Protein AF-A0A2E3DAA7-F1 (afdb_monomer_lite)

Sequence (151 aa):
MLAELAAINSAYQVVRNLVSNGSELSGCVSQISKWAGLVEQAESKHRQERTKQGAMGELEQALETWQTVKRIQEQEEELRNMIIASSGNLNAWNDIVSIRTKIRKDKANRLKKQEDRRRKIQENIAIGTLIFILAGSVVGAVVFALILMGF

pLDDT: mean 81.81, std 9.22, range [49.5, 91.38]

Structure (mmCIF, N/CA/C/O backbone):
data_AF-A0A2E3DAA7-F1
#
_entry.id   AF-A0A2E3DAA7-F1
#
loop_
_atom_site.group_PDB
_atom_site.id
_atom_site.type_symbol
_atom_site.label_atom_id
_atom_site.label_alt_id
_atom_site.label_comp_id
_atom_site.label_asym_id
_atom_site.label_entity_id
_atom_site.label_seq_id
_atom_site.pdbx_PDB_ins_code
_atom_site.Cartn_x
_atom_site.Cartn_y
_atom_site.Cartn_z
_atom_site.occupancy
_atom_site.B_iso_or_equiv
_atom_site.auth_seq_id
_atom_site.auth_comp_id
_atom_site.auth_asym_id
_atom_site.auth_atom_id
_atom_site.pdbx_PDB_model_num
ATOM 1 N N . MET A 1 1 ? -0.602 17.144 6.831 1.00 63.66 1 MET A N 1
ATOM 2 C CA . MET A 1 1 ? -1.256 16.001 7.513 1.00 63.66 1 MET A CA 1
ATOM 3 C C . MET A 1 1 ? -2.765 16.153 7.767 1.00 63.66 1 MET A C 1
ATOM 5 O O . MET A 1 1 ? -3.464 15.149 7.717 1.00 63.66 1 MET A O 1
ATOM 9 N N . LEU A 1 2 ? -3.317 17.357 7.984 1.00 64.94 2 LEU A N 1
ATOM 10 C CA . LEU A 1 2 ? -4.744 17.538 8.339 1.00 64.94 2 LEU A CA 1
ATOM 11 C C . LEU A 1 2 ? -5.755 16.993 7.307 1.00 64.94 2 LEU A C 1
ATOM 13 O O . LEU A 1 2 ? -6.724 16.336 7.682 1.00 64.94 2 LEU A O 1
ATOM 17 N N . ALA A 1 3 ? -5.518 17.214 6.010 1.00 73.19 3 ALA A N 1
ATOM 18 C CA . ALA A 1 3 ? -6.404 16.720 4.949 1.00 73.19 3 ALA A CA 1
ATOM 19 C C . ALA A 1 3 ? -6.430 15.180 4.856 1.00 73.19 3 ALA A C 1
ATOM 21 O O . ALA A 1 3 ? -7.462 14.585 4.553 1.00 73.19 3 ALA A O 1
ATOM 22 N N . GLU A 1 4 ? -5.306 14.525 5.154 1.00 77.31 4 GLU A N 1
ATOM 23 C CA . GLU A 1 4 ? -5.200 13.062 5.149 1.00 77.31 4 GLU A CA 1
ATOM 24 C C . GLU A 1 4 ? -5.928 12.455 6.339 1.00 77.31 4 GLU A C 1
ATOM 26 O O . GLU A 1 4 ? -6.685 11.502 6.173 1.00 77.31 4 GLU A O 1
ATOM 31 N N . LEU A 1 5 ? -5.776 13.061 7.519 1.00 82.44 5 LEU A N 1
ATOM 32 C CA . LEU A 1 5 ? -6.519 12.661 8.706 1.00 82.44 5 LEU A CA 1
ATOM 33 C C . LEU A 1 5 ? -8.033 12.801 8.487 1.00 82.44 5 LEU A C 1
ATOM 35 O O . LEU A 1 5 ? -8.788 11.910 8.859 1.00 82.44 5 LEU A O 1
ATOM 39 N N . ALA A 1 6 ? -8.487 13.875 7.834 1.00 84.31 6 ALA A N 1
ATOM 40 C CA . ALA A 1 6 ? -9.900 14.057 7.504 1.00 84.31 6 ALA A CA 1
ATOM 41 C C . ALA A 1 6 ? -10.429 12.952 6.569 1.00 84.31 6 ALA A C 1
ATOM 43 O O . ALA A 1 6 ? -11.503 12.397 6.813 1.00 84.31 6 ALA A O 1
ATOM 44 N N . ALA A 1 7 ? -9.662 12.581 5.538 1.00 86.94 7 ALA A N 1
ATOM 45 C CA . ALA A 1 7 ? -10.023 11.491 4.632 1.00 86.94 7 ALA A CA 1
ATOM 46 C C . ALA A 1 7 ? -10.048 10.126 5.344 1.00 86.94 7 ALA A C 1
ATOM 48 O O . ALA A 1 7 ? -10.983 9.346 5.150 1.00 86.94 7 ALA A O 1
ATOM 49 N N . ILE A 1 8 ? -9.057 9.856 6.199 1.00 88.19 8 ILE A N 1
ATOM 50 C CA . ILE A 1 8 ? -8.983 8.635 7.012 1.00 88.19 8 ILE A CA 1
ATOM 51 C C . ILE A 1 8 ? -10.175 8.560 7.972 1.00 88.19 8 ILE A C 1
ATOM 53 O O . ILE A 1 8 ? -10.857 7.538 8.002 1.00 88.19 8 ILE A O 1
ATOM 57 N N . ASN A 1 9 ? -10.475 9.643 8.694 1.00 88.81 9 ASN A N 1
ATOM 58 C CA . ASN A 1 9 ? -11.602 9.722 9.625 1.00 88.81 9 ASN A CA 1
ATOM 59 C C . ASN A 1 9 ? -12.945 9.506 8.915 1.00 88.81 9 ASN A C 1
ATOM 61 O O . ASN A 1 9 ? -13.818 8.825 9.446 1.00 88.81 9 ASN A O 1
ATOM 65 N N . SER A 1 10 ? -13.108 10.059 7.710 1.00 88.94 10 SER A N 1
ATOM 66 C CA . SER A 1 10 ? -14.307 9.858 6.891 1.00 88.94 10 SER A CA 1
ATOM 67 C C . SER A 1 10 ? -14.469 8.392 6.478 1.00 88.94 10 SER A C 1
ATOM 69 O O . SER A 1 10 ? -15.517 7.789 6.706 1.00 88.94 10 SER A O 1
ATOM 71 N N . ALA A 1 11 ? -13.408 7.771 5.954 1.00 87.69 11 ALA A N 1
ATOM 72 C CA . ALA A 1 11 ? -13.434 6.354 5.599 1.00 87.69 11 ALA A CA 1
ATOM 73 C C . ALA A 1 11 ? -13.676 5.457 6.827 1.00 87.69 11 ALA A C 1
ATOM 75 O O . ALA A 1 11 ? -14.434 4.492 6.746 1.00 87.69 11 ALA A O 1
ATOM 76 N N . TYR A 1 12 ? -13.084 5.805 7.970 1.00 89.62 12 TYR A N 1
ATOM 77 C CA . TYR A 1 12 ? -13.293 5.131 9.248 1.00 89.62 12 TYR A CA 1
ATOM 78 C C . TYR A 1 12 ? -14.765 5.186 9.690 1.00 89.62 12 TYR A C 1
ATOM 80 O O . TYR A 1 12 ? -15.349 4.149 9.992 1.00 89.62 12 TYR A O 1
ATOM 88 N N . GLN A 1 13 ? -15.394 6.366 9.652 1.00 89.75 13 GLN A N 1
ATOM 89 C CA . GLN A 1 13 ? -16.814 6.551 9.982 1.00 89.75 13 GLN A CA 1
ATOM 90 C C . GLN A 1 13 ? -17.725 5.686 9.102 1.00 89.75 13 GLN A C 1
ATOM 92 O O . GLN A 1 13 ? -18.659 5.060 9.598 1.00 89.75 13 GLN A O 1
ATOM 97 N N . VAL A 1 14 ? -17.430 5.601 7.802 1.00 86.75 14 VAL A N 1
ATOM 98 C CA . VAL A 1 14 ? -18.182 4.744 6.874 1.00 86.75 14 VAL A CA 1
ATOM 99 C C . VAL A 1 14 ? -18.064 3.273 7.268 1.00 86.75 14 VAL A C 1
ATOM 101 O O . VAL A 1 14 ? -19.080 2.586 7.353 1.00 86.75 14 VAL A O 1
ATOM 104 N N . VAL A 1 15 ? -16.848 2.786 7.539 1.00 85.94 15 VAL A N 1
ATOM 105 C CA . VAL A 1 15 ? -16.635 1.392 7.963 1.00 85.94 15 VAL A CA 1
ATOM 106 C C . VAL A 1 15 ? -17.351 1.116 9.283 1.00 85.94 15 VAL A C 1
ATOM 108 O O . VAL A 1 15 ? -18.081 0.134 9.379 1.00 85.94 15 VAL A O 1
ATOM 111 N N . ARG A 1 16 ? -17.195 2.002 10.270 1.00 87.81 16 ARG A N 1
ATOM 112 C CA . ARG A 1 16 ? -17.849 1.901 11.576 1.00 87.81 16 ARG A CA 1
ATOM 113 C C . ARG A 1 16 ? -19.362 1.779 11.434 1.00 87.81 16 ARG A C 1
ATOM 115 O O . ARG A 1 16 ? -19.949 0.857 11.982 1.00 87.81 16 ARG A O 1
ATOM 122 N N . ASN A 1 17 ? -19.987 2.664 10.662 1.00 86.00 17 ASN A N 1
ATOM 123 C CA . ASN A 1 17 ? -21.438 2.659 10.480 1.00 86.00 17 ASN A CA 1
ATOM 124 C C . ASN A 1 17 ? -21.924 1.391 9.770 1.00 86.00 17 ASN A C 1
ATOM 126 O O . ASN A 1 17 ? -22.940 0.825 10.159 1.00 86.00 17 ASN A O 1
ATOM 130 N N . LEU A 1 18 ? -21.195 0.910 8.761 1.00 83.19 18 LEU A N 1
ATOM 131 C CA . LEU A 1 18 ? -21.563 -0.319 8.056 1.00 83.19 18 LEU A CA 1
ATOM 132 C C . LEU A 1 18 ? -21.490 -1.549 8.962 1.00 83.19 18 LEU A C 1
ATOM 134 O O . LEU A 1 18 ? -22.413 -2.365 8.948 1.00 83.19 18 LEU A O 1
ATOM 138 N N . VAL A 1 19 ? -20.430 -1.655 9.767 1.00 81.94 19 VAL A N 1
ATOM 139 C CA . VAL A 1 19 ? -20.250 -2.766 10.710 1.00 81.94 19 VAL A CA 1
ATOM 140 C C . VAL 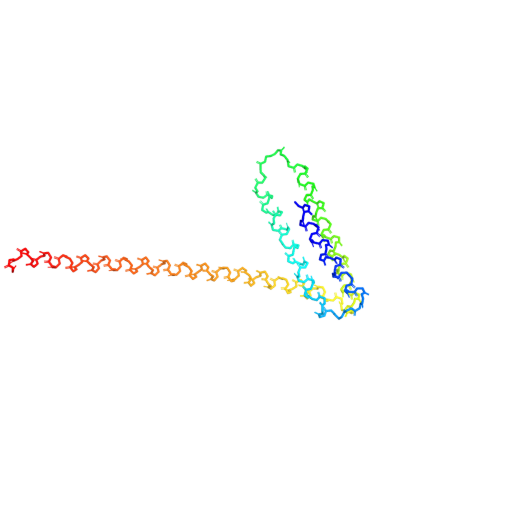A 1 19 ? -21.292 -2.704 11.830 1.00 81.94 19 VAL A C 1
ATOM 142 O O . VAL A 1 19 ? -21.913 -3.719 12.134 1.00 81.94 19 VAL A O 1
ATOM 145 N N . SER A 1 20 ? -21.558 -1.518 12.387 1.00 80.75 20 SER A N 1
ATOM 146 C CA . SER A 1 20 ? -22.585 -1.317 13.421 1.00 80.75 20 SER A CA 1
ATOM 147 C C . SER A 1 20 ? -24.004 -1.612 12.933 1.00 80.75 20 SER A C 1
ATOM 149 O O . SER A 1 20 ? -24.823 -2.105 13.701 1.00 80.75 20 SER A O 1
ATOM 151 N N . ASN A 1 21 ? -24.296 -1.363 11.654 1.00 81.00 21 ASN A N 1
ATOM 152 C CA . ASN A 1 21 ? -25.595 -1.668 11.049 1.00 81.00 21 ASN A CA 1
ATOM 153 C C . ASN A 1 21 ? -25.773 -3.162 10.711 1.00 81.00 21 ASN A C 1
ATOM 155 O O . ASN A 1 21 ? -26.764 -3.527 10.083 1.00 81.00 21 ASN A O 1
ATOM 159 N N . GLY A 1 22 ? -24.818 -4.024 11.084 1.00 67.75 22 GLY A N 1
ATOM 160 C CA . GLY A 1 22 ? -24.875 -5.461 10.812 1.00 67.75 22 GLY A CA 1
ATOM 161 C C . GLY A 1 22 ? -24.689 -5.816 9.337 1.00 67.75 22 GLY A C 1
ATOM 162 O O . GLY A 1 22 ? -25.114 -6.888 8.914 1.00 67.75 22 GLY A O 1
ATOM 163 N N . SER A 1 23 ? -24.076 -4.929 8.540 1.00 72.88 23 SER A N 1
ATOM 164 C CA . SER A 1 23 ? -23.761 -5.251 7.144 1.00 72.88 23 SER A CA 1
ATOM 165 C C . SER A 1 23 ? -22.856 -6.477 7.102 1.00 72.88 23 SER A C 1
ATOM 167 O O . SER A 1 23 ? -21.905 -6.574 7.883 1.00 72.88 23 SER A O 1
ATOM 169 N N . GLU A 1 24 ? -23.119 -7.391 6.166 1.00 70.00 24 GLU A N 1
ATOM 170 C CA . GLU A 1 24 ? -22.245 -8.539 5.956 1.00 70.00 24 GLU A CA 1
ATOM 171 C C . GLU A 1 24 ? -20.798 -8.070 5.776 1.00 70.00 24 GLU A C 1
ATOM 173 O O . GLU A 1 24 ? -20.517 -7.107 5.052 1.00 70.00 24 GLU A O 1
ATOM 178 N N . LEU A 1 25 ? -19.865 -8.775 6.421 1.00 67.94 25 LEU A N 1
ATOM 179 C CA . LEU A 1 25 ? -18.440 -8.450 6.377 1.00 67.94 25 LEU A CA 1
ATOM 180 C C . LEU A 1 25 ? -17.948 -8.274 4.931 1.00 67.94 25 LEU A C 1
ATOM 182 O O . LEU A 1 25 ? -17.135 -7.388 4.674 1.00 67.94 25 LEU A O 1
ATOM 186 N N . SER A 1 26 ? -18.498 -9.058 3.996 1.00 68.25 26 SER A N 1
ATOM 187 C CA . SER A 1 26 ? -18.279 -8.991 2.545 1.00 68.25 26 SER A CA 1
ATOM 188 C C . SER A 1 26 ? -18.485 -7.580 1.965 1.00 68.25 26 SER A C 1
ATOM 190 O O . SER A 1 26 ? -17.641 -7.102 1.204 1.00 68.25 26 SER A O 1
ATOM 192 N N . GLY A 1 27 ? -19.543 -6.872 2.375 1.00 70.12 27 GLY A N 1
ATOM 193 C CA . GLY A 1 27 ? -19.833 -5.490 1.976 1.00 70.12 27 GLY A CA 1
ATOM 194 C C . GLY A 1 27 ? -18.892 -4.470 2.625 1.00 70.12 27 GLY A C 1
ATOM 195 O O . GLY A 1 27 ? -18.512 -3.470 2.006 1.00 70.12 27 GLY A O 1
ATOM 196 N N . CYS A 1 28 ? -18.431 -4.760 3.841 1.00 77.62 28 CYS A N 1
ATOM 197 C CA . CYS A 1 28 ? -17.474 -3.930 4.571 1.00 77.62 28 CYS A CA 1
ATOM 198 C C . CYS A 1 28 ? -16.039 -4.062 4.035 1.00 77.62 28 CYS A C 1
ATOM 200 O O . CYS A 1 28 ? -15.280 -3.094 4.115 1.00 77.62 28 CYS A O 1
ATOM 202 N N . VAL A 1 29 ? -15.662 -5.201 3.430 1.00 76.12 29 VAL A N 1
ATOM 203 C CA . VAL A 1 29 ? -14.301 -5.449 2.902 1.00 76.12 29 VAL A CA 1
ATOM 204 C C . VAL A 1 29 ? -13.838 -4.332 1.964 1.00 76.12 29 VAL A C 1
ATOM 206 O O . VAL A 1 29 ? -12.704 -3.862 2.077 1.00 76.12 29 VAL A O 1
ATOM 209 N N . SER A 1 30 ? -14.704 -3.862 1.060 1.00 82.38 30 SER A N 1
ATOM 210 C CA . SER A 1 30 ? -14.349 -2.788 0.122 1.00 82.38 30 SER A CA 1
ATOM 211 C C . SER A 1 30 ? -13.986 -1.493 0.855 1.00 82.38 30 SER A C 1
ATOM 213 O O . SER A 1 30 ? -12.961 -0.876 0.561 1.00 82.38 30 SER A O 1
ATOM 215 N N . GLN A 1 31 ? -14.769 -1.104 1.861 1.00 86.38 31 GLN A N 1
ATOM 216 C CA . GLN A 1 31 ? -14.532 0.126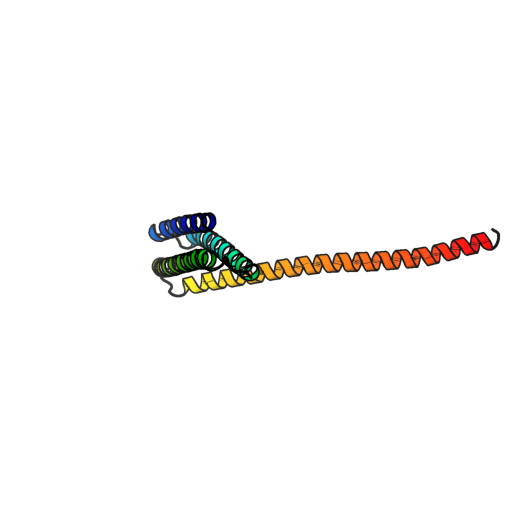 2.619 1.00 86.38 31 GLN A CA 1
ATOM 217 C C . GLN A 1 31 ? -13.334 -0.009 3.568 1.00 86.38 31 GLN A C 1
ATOM 219 O O . GLN A 1 31 ? -12.517 0.908 3.649 1.00 86.38 31 GLN A O 1
ATOM 224 N N . ILE A 1 32 ? -13.143 -1.184 4.183 1.00 85.00 32 ILE A N 1
ATOM 225 C CA . ILE A 1 32 ? -11.946 -1.513 4.973 1.00 85.00 32 ILE A CA 1
ATOM 226 C C . ILE A 1 32 ? -10.689 -1.412 4.101 1.00 85.00 32 ILE A C 1
ATOM 228 O O . ILE A 1 32 ? -9.675 -0.880 4.547 1.00 85.00 32 ILE A O 1
ATOM 232 N N . SER A 1 33 ? -10.744 -1.886 2.851 1.00 84.62 33 SER A N 1
ATOM 233 C CA . SER A 1 33 ? -9.614 -1.802 1.918 1.00 84.62 33 SER A CA 1
ATOM 234 C C . SER A 1 33 ? -9.283 -0.357 1.522 1.00 84.62 33 SER A C 1
ATOM 236 O O . SER A 1 33 ? -8.107 -0.001 1.438 1.00 84.62 33 SER A O 1
ATOM 238 N N . LYS A 1 34 ? -10.302 0.500 1.351 1.00 88.12 34 LYS A N 1
ATOM 239 C CA . LYS A 1 34 ? -10.131 1.936 1.079 1.00 88.12 34 LYS A CA 1
ATOM 240 C C . LYS A 1 34 ? -9.519 2.663 2.273 1.00 88.12 34 LYS A C 1
ATOM 242 O O . LYS A 1 34 ? -8.525 3.361 2.095 1.00 88.12 34 LYS A O 1
ATOM 247 N N . TRP A 1 35 ? -10.054 2.451 3.478 1.00 90.19 35 TRP A N 1
ATOM 248 C CA . TRP A 1 35 ? -9.486 2.995 4.716 1.00 90.19 35 TRP A CA 1
ATOM 249 C C . TRP A 1 35 ? -8.027 2.553 4.901 1.00 90.19 35 TRP A C 1
ATOM 251 O O . TRP A 1 35 ? -7.145 3.393 5.066 1.00 90.19 35 TRP A O 1
ATOM 261 N N . ALA A 1 36 ? -7.741 1.255 4.748 1.00 87.44 36 ALA A N 1
ATOM 262 C CA . ALA A 1 36 ? -6.384 0.712 4.838 1.00 87.44 36 ALA A CA 1
ATOM 263 C C . ALA A 1 36 ? -5.419 1.335 3.818 1.00 87.44 36 ALA A C 1
ATOM 265 O O . ALA A 1 36 ? -4.248 1.561 4.118 1.00 87.44 36 ALA A O 1
ATOM 266 N N . GLY A 1 37 ? -5.905 1.613 2.606 1.00 87.94 37 GLY A N 1
ATOM 267 C CA . GLY A 1 37 ? -5.132 2.281 1.564 1.00 87.94 37 GLY A CA 1
ATOM 268 C C . GLY A 1 37 ? -4.811 3.740 1.892 1.00 87.94 37 GLY A C 1
ATOM 269 O O . GLY A 1 37 ? -3.730 4.208 1.538 1.00 87.94 37 GLY A O 1
ATOM 270 N N . LEU A 1 38 ? -5.713 4.457 2.569 1.00 89.00 38 LEU A N 1
ATOM 271 C CA . LEU A 1 38 ? -5.463 5.822 3.049 1.00 89.00 38 LEU A CA 1
ATOM 272 C C . LEU A 1 38 ? -4.456 5.832 4.206 1.00 89.00 38 LEU A C 1
ATOM 274 O O . LEU A 1 38 ? -3.542 6.653 4.207 1.00 89.00 38 LEU A O 1
ATOM 278 N N . VAL A 1 39 ? -4.562 4.871 5.130 1.00 87.56 39 VAL A N 1
ATOM 279 C CA 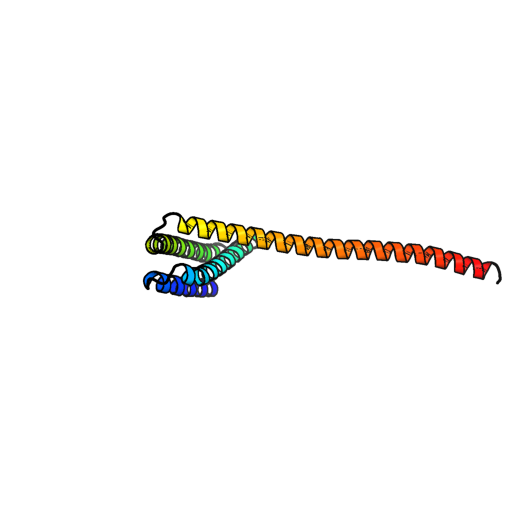. VAL A 1 39 ? -3.585 4.674 6.212 1.00 87.56 39 VAL A CA 1
ATOM 280 C C . VAL A 1 39 ? -2.191 4.378 5.652 1.00 87.56 39 VAL A C 1
ATOM 282 O O . VAL A 1 39 ? -1.222 5.026 6.038 1.00 87.56 39 VAL A O 1
ATOM 285 N N . GLU A 1 40 ? -2.076 3.465 4.679 1.00 87.25 40 GLU A N 1
ATOM 286 C CA . GLU A 1 40 ? -0.798 3.152 4.022 1.00 87.25 40 GLU A CA 1
ATOM 287 C C . GLU A 1 40 ? -0.170 4.388 3.357 1.00 87.25 40 GLU A C 1
ATOM 289 O O . GLU A 1 40 ? 1.046 4.583 3.434 1.00 87.25 40 GLU A O 1
ATOM 294 N N . GLN A 1 41 ? -0.987 5.240 2.732 1.00 86.50 41 GLN A N 1
ATOM 295 C CA . GLN A 1 41 ? -0.521 6.491 2.134 1.00 86.50 41 GLN A CA 1
ATOM 296 C C . GLN A 1 41 ? 0.005 7.463 3.193 1.00 86.50 41 GLN A C 1
ATOM 298 O O . GLN A 1 41 ? 1.123 7.958 3.032 1.00 86.50 41 GLN A O 1
ATOM 303 N N . ALA A 1 42 ? -0.736 7.673 4.283 1.00 85.25 42 ALA A N 1
ATOM 304 C CA . ALA A 1 42 ? -0.317 8.554 5.373 1.00 85.25 42 ALA A CA 1
ATOM 305 C C . ALA A 1 42 ? 0.979 8.069 6.046 1.00 85.25 42 ALA A C 1
ATOM 307 O O . ALA A 1 42 ? 1.911 8.847 6.248 1.00 85.25 42 ALA A O 1
ATOM 308 N N . GLU A 1 43 ? 1.111 6.763 6.304 1.00 82.94 43 GLU A N 1
ATOM 309 C CA . GLU A 1 43 ? 2.355 6.197 6.839 1.00 82.94 43 GLU A CA 1
ATOM 310 C C . GLU A 1 43 ? 3.536 6.328 5.869 1.00 82.94 43 GLU A C 1
ATOM 312 O O . GLU A 1 43 ? 4.677 6.537 6.288 1.00 82.94 43 GLU A O 1
ATOM 317 N N . SER A 1 44 ? 3.295 6.154 4.564 1.00 82.00 44 SER A N 1
ATOM 318 C CA . SER A 1 44 ? 4.350 6.276 3.554 1.00 82.00 44 SER A CA 1
ATOM 319 C C . SER A 1 44 ? 4.890 7.703 3.473 1.00 82.00 44 SER A C 1
ATOM 321 O O . SER A 1 44 ? 6.106 7.887 3.399 1.00 82.00 44 SER A O 1
ATOM 323 N N . LYS A 1 45 ? 4.005 8.701 3.572 1.00 77.25 45 LYS A N 1
ATOM 324 C CA . LYS A 1 45 ? 4.368 10.117 3.633 1.00 77.25 45 LYS A CA 1
ATOM 325 C C . LYS A 1 45 ? 5.117 10.439 4.914 1.00 77.25 45 LYS A C 1
ATOM 327 O O . LYS A 1 45 ? 6.195 11.014 4.830 1.00 77.25 45 LYS A O 1
ATOM 332 N N . HIS A 1 46 ? 4.648 9.941 6.059 1.00 76.06 46 HIS A N 1
ATOM 333 C CA . HIS A 1 46 ? 5.373 10.099 7.318 1.00 76.06 46 HIS A CA 1
ATOM 334 C C . HIS A 1 46 ? 6.806 9.549 7.242 1.00 76.06 46 HIS A C 1
ATOM 336 O O . HIS A 1 46 ? 7.753 10.213 7.661 1.00 76.06 46 HIS A O 1
ATOM 342 N N . ARG A 1 47 ? 6.990 8.347 6.673 1.00 74.44 47 ARG A N 1
ATOM 343 C CA . ARG A 1 47 ? 8.327 7.762 6.478 1.00 74.44 47 ARG A CA 1
ATOM 344 C C . ARG A 1 47 ? 9.208 8.627 5.575 1.00 74.44 47 ARG A C 1
ATOM 346 O O . ARG A 1 47 ? 10.375 8.818 5.895 1.00 74.44 47 ARG A O 1
ATOM 353 N N . GLN A 1 48 ? 8.663 9.160 4.481 1.00 70.94 48 GLN A N 1
ATOM 354 C CA . GLN A 1 48 ? 9.408 10.033 3.567 1.00 70.94 48 GLN A CA 1
ATOM 355 C C . GLN A 1 48 ? 9.779 11.379 4.198 1.00 70.94 48 GLN A C 1
ATOM 357 O O . GLN A 1 48 ? 10.884 11.866 3.972 1.00 70.94 48 GLN A O 1
ATOM 362 N N . GLU A 1 49 ? 8.882 11.976 4.980 1.00 67.50 49 GLU A N 1
ATOM 363 C CA . GLU A 1 49 ? 9.121 13.241 5.683 1.00 67.50 49 GLU A CA 1
ATOM 364 C C . GLU A 1 49 ? 10.206 13.078 6.751 1.00 67.50 49 GLU A C 1
ATOM 366 O O . GLU A 1 49 ? 11.137 13.880 6.787 1.00 67.50 49 GLU A O 1
ATOM 371 N N . ARG A 1 50 ? 10.197 11.965 7.501 1.00 65.69 50 ARG A N 1
ATOM 372 C CA . ARG A 1 50 ? 11.280 11.621 8.439 1.00 65.69 50 ARG A CA 1
ATOM 373 C C . ARG A 1 50 ? 12.650 11.476 7.776 1.00 65.69 50 ARG A C 1
ATOM 375 O O . ARG A 1 50 ? 13.656 11.768 8.402 1.00 65.69 50 ARG A O 1
ATOM 382 N N . THR A 1 51 ? 12.722 11.001 6.531 1.00 60.22 51 THR A N 1
ATOM 383 C CA . THR A 1 51 ? 14.005 10.878 5.808 1.00 60.22 51 THR A CA 1
ATOM 384 C C . THR A 1 51 ? 14.505 12.223 5.267 1.00 60.22 51 THR A C 1
ATOM 386 O O . THR A 1 51 ? 15.695 12.368 5.004 1.00 60.22 51 THR A O 1
ATOM 389 N N . LYS A 1 52 ? 13.615 13.207 5.087 1.00 58.34 52 LYS A N 1
ATOM 390 C CA . LYS A 1 52 ? 13.944 14.538 4.548 1.00 58.34 52 LYS A CA 1
ATOM 391 C C . LYS A 1 52 ? 14.251 15.578 5.630 1.00 58.34 52 LYS A C 1
ATOM 393 O O . LYS A 1 52 ? 14.861 16.597 5.319 1.00 58.34 52 LYS A O 1
ATOM 398 N N . GLN A 1 53 ? 13.829 15.347 6.869 1.00 54.94 53 GLN A N 1
ATOM 399 C CA . GLN A 1 53 ? 14.012 16.274 7.983 1.00 54.94 53 GLN A CA 1
ATOM 400 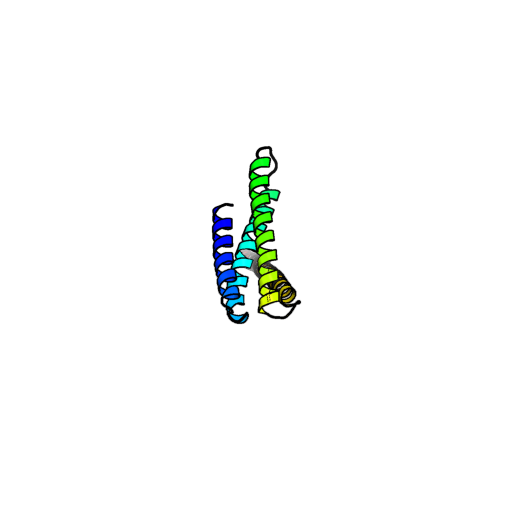C C . GLN A 1 53 ? 15.351 16.021 8.683 1.00 54.94 53 GLN A C 1
ATOM 402 O O . GLN A 1 53 ? 15.473 15.184 9.564 1.00 54.94 53 GLN A O 1
ATOM 407 N N . GLY A 1 54 ? 16.371 16.760 8.258 1.00 54.06 54 GLY A N 1
ATOM 408 C CA . GLY A 1 54 ? 17.557 17.034 9.059 1.00 54.06 54 GLY A CA 1
ATOM 409 C C . GLY A 1 54 ? 17.707 18.545 9.177 1.00 54.06 54 GLY A C 1
ATOM 410 O O . GLY A 1 54 ? 18.347 19.124 8.309 1.00 54.06 54 GLY A O 1
ATOM 411 N N . ALA A 1 55 ? 17.052 19.166 10.171 1.00 53.00 55 ALA A N 1
ATOM 412 C CA . ALA A 1 55 ? 17.365 20.481 10.765 1.00 53.00 55 ALA A CA 1
ATOM 413 C C . ALA A 1 55 ? 16.135 21.117 11.455 1.00 53.00 55 ALA A C 1
ATOM 415 O O . ALA A 1 55 ? 15.231 21.621 10.793 1.00 53.00 55 ALA A O 1
ATOM 416 N N . MET A 1 56 ? 16.171 21.176 12.792 1.00 49.50 56 MET A N 1
ATOM 417 C CA . MET A 1 56 ? 15.810 22.315 13.670 1.00 49.50 56 MET A CA 1
ATOM 418 C C . MET A 1 56 ? 14.411 22.984 13.601 1.00 49.50 56 MET A C 1
ATOM 420 O O . MET A 1 56 ? 14.146 23.859 14.418 1.00 49.50 56 MET A O 1
ATOM 424 N N . GLY A 1 57 ? 13.483 22.556 12.739 1.00 56.06 57 GLY A N 1
ATOM 425 C CA . GLY A 1 57 ? 12.048 22.927 12.770 1.00 56.06 57 GLY A CA 1
ATOM 426 C C . GLY A 1 57 ? 11.130 21.807 13.291 1.00 56.06 57 GLY A C 1
ATOM 427 O O . GLY A 1 57 ? 9.925 21.807 13.055 1.00 56.06 57 GLY A O 1
ATOM 428 N N . GLU A 1 58 ? 11.728 20.802 13.931 1.00 62.72 58 GLU A N 1
ATOM 429 C CA . GLU A 1 58 ? 11.279 19.405 13.911 1.00 62.72 58 GLU A CA 1
ATOM 430 C C . GLU A 1 58 ? 10.224 19.040 14.961 1.00 62.72 58 GLU A C 1
ATOM 432 O O . GLU A 1 58 ? 9.440 18.127 14.728 1.00 62.72 58 GLU A O 1
ATOM 437 N N . LEU A 1 59 ? 10.170 19.722 16.112 1.00 66.44 59 LEU A N 1
ATOM 438 C CA . LEU A 1 59 ? 9.368 19.236 17.242 1.00 66.44 59 LEU A CA 1
ATOM 439 C C . LEU A 1 59 ? 7.859 19.334 16.990 1.00 66.44 59 LEU A C 1
ATOM 441 O O . LEU A 1 59 ? 7.145 18.371 17.246 1.00 66.44 59 LEU A O 1
ATOM 445 N N . GLU A 1 60 ? 7.372 20.464 16.477 1.00 67.19 60 GLU A N 1
ATOM 446 C CA . GLU A 1 60 ? 5.940 20.667 16.220 1.00 67.19 60 GLU A CA 1
ATOM 447 C C . GLU A 1 60 ? 5.446 19.750 15.093 1.00 67.19 60 GLU A C 1
ATOM 449 O O . GLU A 1 60 ? 4.469 19.027 15.266 1.00 67.19 60 GLU A O 1
ATOM 454 N N . GLN A 1 61 ? 6.192 19.660 13.988 1.00 70.25 61 GLN A N 1
ATOM 455 C CA . GLN A 1 61 ? 5.860 18.770 12.869 1.00 70.25 61 GLN A CA 1
ATOM 456 C C . GLN A 1 61 ? 5.959 17.283 13.252 1.00 70.25 61 GLN A C 1
ATOM 458 O O . GLN A 1 61 ? 5.108 16.473 12.867 1.00 70.25 61 GLN A O 1
ATOM 463 N N . ALA A 1 62 ? 6.966 16.902 14.045 1.00 71.56 62 ALA A N 1
ATOM 464 C CA . ALA A 1 62 ? 7.078 15.547 14.574 1.00 71.56 62 ALA A CA 1
ATOM 465 C C . ALA A 1 62 ? 5.934 15.227 15.544 1.00 71.56 62 ALA A C 1
ATOM 467 O O . ALA A 1 62 ? 5.405 14.113 15.504 1.00 71.56 62 ALA A O 1
ATOM 468 N N . LEU A 1 63 ? 5.518 16.190 16.374 1.00 73.38 63 LEU A N 1
ATOM 469 C CA . LEU A 1 63 ? 4.416 16.034 17.321 1.00 73.38 63 LEU A CA 1
ATOM 470 C C . LEU A 1 63 ? 3.063 15.918 16.608 1.00 73.38 63 LEU A C 1
ATOM 472 O O . LEU A 1 63 ? 2.300 15.003 16.915 1.00 73.38 63 LEU A O 1
ATOM 476 N N . GLU A 1 64 ? 2.779 16.769 15.620 1.00 75.88 64 GLU A N 1
ATOM 477 C CA . GLU A 1 64 ? 1.578 16.670 14.779 1.00 75.88 64 GLU A CA 1
ATOM 478 C C . GLU A 1 64 ? 1.495 15.311 14.080 1.00 75.88 64 GLU A C 1
ATOM 480 O O . GLU A 1 64 ? 0.436 14.668 14.015 1.00 75.88 64 GLU A O 1
ATOM 485 N N . THR A 1 65 ? 2.633 14.837 13.575 1.00 76.00 65 THR A N 1
ATOM 486 C CA . THR A 1 65 ? 2.650 13.557 12.883 1.00 76.00 65 THR A CA 1
ATOM 487 C C . THR A 1 65 ? 2.525 12.385 13.847 1.00 76.00 65 THR A C 1
ATOM 489 O O . THR A 1 65 ? 1.814 11.423 13.558 1.00 76.00 65 THR A O 1
ATOM 492 N N . TRP A 1 66 ? 3.138 12.475 15.026 1.00 79.88 66 TRP A N 1
ATOM 493 C CA . TRP A 1 66 ? 2.956 11.493 16.089 1.00 79.88 66 TRP A CA 1
ATOM 494 C C . TRP A 1 66 ? 1.491 11.397 16.531 1.00 79.88 66 TRP A C 1
ATOM 496 O O . TRP A 1 66 ? 0.958 10.292 16.626 1.00 79.88 66 TRP A O 1
ATOM 506 N N . GLN A 1 67 ? 0.803 12.529 16.718 1.00 82.50 67 GLN A N 1
ATOM 507 C CA . GLN A 1 67 ? -0.629 12.545 17.037 1.00 82.50 67 GLN A CA 1
ATOM 508 C C . GLN A 1 67 ? -1.472 11.894 15.934 1.00 82.50 67 GLN A C 1
ATOM 510 O O . GLN A 1 67 ? -2.438 11.188 16.221 1.00 82.50 67 GLN A O 1
ATOM 515 N N . THR A 1 68 ? -1.103 12.112 14.671 1.00 81.94 68 THR A N 1
ATOM 516 C CA . THR A 1 68 ? -1.768 11.492 13.517 1.00 81.94 68 THR A CA 1
ATOM 517 C C . THR A 1 68 ? -1.606 9.974 13.538 1.00 81.94 68 THR A C 1
ATOM 519 O O . THR A 1 68 ? -2.596 9.254 13.433 1.00 81.94 68 THR A O 1
ATOM 522 N N . VAL A 1 69 ? -0.380 9.482 13.739 1.00 84.50 69 VAL A N 1
ATOM 523 C CA . VAL A 1 69 ? -0.093 8.044 13.855 1.00 84.50 69 VAL A CA 1
ATOM 524 C C . VAL A 1 69 ? -0.855 7.430 15.025 1.00 84.50 69 VAL A C 1
ATOM 526 O O . VAL A 1 69 ? -1.490 6.392 14.861 1.00 84.50 69 VAL A O 1
ATOM 529 N N . LYS A 1 70 ? -0.854 8.091 16.185 1.00 87.62 70 LYS A N 1
ATOM 530 C CA . LYS A 1 70 ? -1.573 7.611 17.365 1.00 87.62 70 LYS A CA 1
ATOM 531 C C . LYS A 1 70 ? -3.081 7.506 17.120 1.00 87.62 70 LYS A C 1
ATOM 533 O O . LYS A 1 70 ? -3.685 6.495 17.452 1.00 87.62 70 LYS A O 1
ATOM 538 N N . ARG A 1 71 ? -3.680 8.495 16.452 1.00 87.44 71 ARG A N 1
ATOM 539 C CA . ARG A 1 71 ? -5.108 8.464 16.099 1.00 87.44 71 ARG A CA 1
ATOM 540 C C . ARG A 1 71 ? -5.454 7.346 15.114 1.00 87.44 71 ARG A C 1
ATOM 542 O O . ARG A 1 71 ? -6.519 6.748 15.216 1.00 87.44 71 ARG A O 1
ATOM 549 N N . ILE A 1 72 ? -4.564 7.054 14.167 1.00 88.31 72 ILE A N 1
ATOM 550 C CA . ILE A 1 72 ? -4.725 5.915 13.252 1.00 88.31 72 ILE A CA 1
ATOM 551 C C . ILE A 1 72 ? -4.687 4.592 14.028 1.00 88.31 72 ILE A C 1
ATOM 553 O O . ILE A 1 72 ? -5.508 3.718 13.764 1.00 88.31 72 ILE A O 1
ATOM 557 N N . GLN A 1 73 ? -3.776 4.457 14.996 1.00 89.62 73 GLN A N 1
ATOM 558 C CA . GLN A 1 73 ? -3.684 3.265 15.847 1.00 89.62 73 GLN A CA 1
ATOM 559 C C . GLN A 1 73 ? -4.957 3.061 16.677 1.00 89.62 73 GLN A C 1
ATOM 561 O O . GLN A 1 73 ? -5.497 1.960 16.699 1.00 89.62 73 GLN A O 1
ATOM 566 N N . GLU A 1 74 ? -5.488 4.126 17.281 1.00 91.38 74 GLU A N 1
ATOM 567 C CA . GLU A 1 74 ? -6.758 4.084 18.021 1.00 91.38 74 GLU A CA 1
ATOM 568 C C . GLU A 1 74 ? -7.918 3.602 17.129 1.00 91.38 74 GLU A C 1
ATOM 570 O O . GLU A 1 74 ? -8.704 2.740 17.522 1.00 91.38 74 GLU A O 1
ATOM 575 N N . GLN A 1 75 ? -7.996 4.094 15.888 1.00 89.56 75 GLN A N 1
ATOM 576 C CA . GLN A 1 75 ? -8.992 3.635 14.912 1.00 89.56 75 GLN A CA 1
ATOM 577 C C . GLN A 1 75 ? -8.804 2.173 14.510 1.00 89.56 75 GLN A C 1
ATOM 579 O O . GLN A 1 75 ? -9.784 1.462 14.292 1.00 89.56 75 GLN A O 1
ATOM 584 N N . GLU A 1 76 ? -7.558 1.723 14.379 1.00 89.19 76 GLU A N 1
ATOM 585 C CA . GLU A 1 76 ? -7.235 0.343 14.034 1.00 89.19 76 GLU A CA 1
ATOM 586 C C . GLU A 1 76 ? -7.669 -0.626 15.137 1.00 89.19 76 GLU A C 1
ATOM 588 O O . GLU A 1 76 ? -8.274 -1.659 14.840 1.00 89.19 76 GLU A O 1
ATOM 593 N N . GLU A 1 77 ? -7.436 -0.270 16.400 1.00 90.88 77 GLU A N 1
ATOM 594 C CA . GLU A 1 77 ? -7.905 -1.040 17.552 1.00 90.88 77 GLU A CA 1
ATOM 595 C C . GLU A 1 77 ? -9.436 -1.085 17.626 1.00 90.88 77 GLU A C 1
ATOM 597 O O . GLU A 1 77 ? -10.009 -2.166 17.807 1.00 90.88 77 GLU A O 1
ATOM 602 N N . GLU A 1 78 ? -10.118 0.048 17.420 1.00 90.25 78 GLU A N 1
ATOM 603 C CA . GLU A 1 78 ? -11.585 0.085 17.414 1.00 90.25 78 GLU A CA 1
ATOM 604 C C . GLU A 1 78 ? -12.151 -0.784 16.278 1.00 90.25 78 GLU A C 1
ATOM 606 O O . GLU A 1 78 ? -13.031 -1.616 16.509 1.00 90.25 78 GLU A O 1
ATOM 611 N N . LEU A 1 79 ? -11.604 -0.668 15.059 1.00 87.69 79 LEU A N 1
ATOM 612 C CA . LEU A 1 79 ? -12.014 -1.490 13.913 1.00 87.69 79 LEU A CA 1
ATOM 613 C C . LEU A 1 79 ? -11.751 -2.973 14.137 1.00 87.69 79 LEU A C 1
ATOM 615 O O . LEU A 1 79 ? -12.594 -3.796 13.782 1.00 87.69 79 LEU A O 1
ATOM 619 N N . ARG A 1 80 ? -10.609 -3.332 14.725 1.00 88.75 80 ARG A N 1
ATOM 620 C CA . ARG A 1 80 ? -10.293 -4.721 15.058 1.00 88.75 80 ARG A CA 1
ATOM 621 C C . ARG A 1 80 ? -11.354 -5.306 15.981 1.00 88.75 80 ARG A C 1
ATOM 623 O O . ARG A 1 80 ? -11.870 -6.386 15.694 1.00 88.75 80 ARG A O 1
ATOM 630 N N . ASN A 1 81 ? -11.702 -4.589 17.045 1.00 88.62 81 ASN A N 1
ATOM 631 C CA . ASN A 1 81 ? -12.715 -5.034 17.998 1.00 88.62 81 ASN A CA 1
ATOM 632 C C . ASN A 1 81 ? -14.087 -5.172 17.325 1.00 88.62 81 ASN A C 1
ATOM 634 O O . ASN A 1 81 ? -14.753 -6.191 17.500 1.00 88.62 81 ASN A O 1
ATOM 638 N N . MET A 1 82 ? -14.471 -4.208 16.483 1.00 84.88 82 MET A N 1
ATOM 639 C CA . MET A 1 82 ? -15.719 -4.263 15.717 1.00 84.88 82 MET A CA 1
ATOM 640 C C . MET A 1 82 ? -15.771 -5.442 14.732 1.00 84.88 82 MET A C 1
ATOM 642 O O . MET A 1 82 ? -16.790 -6.123 14.630 1.00 84.88 82 MET A O 1
ATOM 646 N N . ILE A 1 83 ? -14.687 -5.717 14.003 1.00 83.25 83 ILE A N 1
ATOM 647 C CA . ILE A 1 83 ? -14.613 -6.818 13.025 1.00 83.25 83 ILE A CA 1
ATOM 648 C C . ILE A 1 83 ? -14.656 -8.183 13.719 1.00 83.25 83 ILE A C 1
ATOM 650 O O . ILE A 1 83 ? -15.313 -9.108 13.242 1.00 83.25 83 ILE A O 1
ATOM 654 N N . ILE A 1 84 ? -13.979 -8.320 14.858 1.00 85.88 84 ILE A N 1
ATOM 655 C CA . ILE A 1 84 ? -14.045 -9.538 15.670 1.00 85.88 84 ILE A CA 1
ATOM 656 C C . ILE A 1 84 ? -15.472 -9.742 16.194 1.00 85.88 84 ILE A C 1
ATOM 658 O O . ILE A 1 84 ? -16.018 -10.836 16.054 1.00 85.88 84 ILE A O 1
ATOM 662 N N . ALA A 1 85 ? -16.093 -8.687 16.729 1.00 83.81 85 ALA A N 1
ATOM 663 C CA . ALA A 1 85 ? -17.453 -8.740 17.262 1.00 83.81 85 ALA A CA 1
ATOM 664 C C . ALA A 1 85 ? -18.500 -9.082 16.187 1.00 83.81 85 ALA A C 1
ATOM 666 O O . ALA A 1 85 ? -19.400 -9.875 16.438 1.00 83.81 85 ALA A O 1
ATOM 667 N N . SER A 1 86 ? -18.369 -8.515 14.984 1.00 78.69 86 SER A N 1
ATOM 668 C CA . SER A 1 86 ? -19.317 -8.714 13.876 1.00 78.69 86 SER A CA 1
ATOM 669 C C . SER A 1 86 ? -19.121 -10.020 13.108 1.00 78.69 86 SER A C 1
ATOM 671 O O . SER A 1 86 ? -20.098 -10.605 12.652 1.00 78.69 86 SER A O 1
ATOM 673 N N . SER A 1 87 ? -17.883 -10.495 12.939 1.00 76.12 87 SER A N 1
ATOM 674 C CA . SER A 1 87 ? -17.619 -11.728 12.181 1.00 76.12 87 SER A CA 1
ATOM 675 C C . SER A 1 87 ? -17.761 -13.003 13.013 1.00 76.12 87 SER A C 1
ATOM 677 O O . SER A 1 87 ? -17.797 -14.093 12.447 1.00 76.12 87 SER A O 1
ATOM 679 N N . GLY A 1 88 ? -17.774 -12.891 14.347 1.00 75.75 88 GLY A N 1
ATOM 680 C CA . GLY A 1 88 ? -17.768 -14.036 15.263 1.00 75.75 88 GLY A CA 1
ATOM 681 C C . GLY A 1 88 ? -16.464 -14.849 15.249 1.00 75.75 88 GLY A C 1
ATOM 682 O O . GLY A 1 88 ? -16.343 -15.826 15.984 1.00 75.75 88 GLY A O 1
ATOM 683 N N . ASN A 1 89 ? -15.474 -14.456 14.440 1.00 80.12 89 ASN A N 1
ATOM 684 C CA . ASN A 1 89 ? -14.185 -15.122 14.321 1.00 80.12 89 ASN A CA 1
ATOM 685 C C . ASN A 1 89 ? -13.072 -14.226 14.879 1.00 80.12 89 ASN A C 1
ATOM 687 O O . ASN A 1 89 ? -12.770 -13.157 14.344 1.00 80.12 89 ASN A O 1
ATOM 691 N N . LEU A 1 90 ? -12.394 -14.713 15.919 1.00 80.56 90 LEU A N 1
ATOM 692 C CA . LEU A 1 90 ? -11.272 -14.023 16.560 1.00 80.56 90 LEU A CA 1
ATOM 693 C C . LEU A 1 90 ? -10.088 -13.782 15.601 1.00 80.56 90 LEU A C 1
ATOM 695 O O . LEU A 1 90 ? -9.284 -12.876 15.816 1.00 80.56 90 LEU A O 1
ATOM 699 N N . ASN A 1 91 ? -9.988 -14.577 14.531 1.00 85.56 91 ASN A N 1
ATOM 700 C CA . ASN A 1 91 ? -8.903 -14.535 13.557 1.00 85.56 91 ASN A CA 1
ATOM 701 C C . ASN A 1 91 ? -9.204 -13.675 12.314 1.00 85.56 91 ASN A C 1
ATOM 703 O O . ASN A 1 91 ? -8.299 -13.438 11.515 1.00 85.56 91 ASN A O 1
ATOM 707 N N . ALA A 1 92 ? -10.429 -13.156 12.155 1.00 83.25 92 ALA A N 1
ATOM 708 C CA . ALA A 1 92 ? -10.827 -12.390 10.965 1.00 83.25 92 ALA A CA 1
ATOM 709 C C . ALA A 1 92 ? -9.929 -11.166 10.711 1.00 83.25 92 ALA A C 1
ATOM 711 O O . ALA A 1 92 ? -9.627 -10.811 9.571 1.00 83.25 92 ALA A O 1
ATOM 712 N N . TRP A 1 93 ? -9.447 -10.536 11.784 1.00 85.75 93 TRP A N 1
ATOM 713 C CA . TRP A 1 93 ? -8.498 -9.432 11.680 1.00 85.75 93 TRP A CA 1
ATOM 714 C C . TRP A 1 93 ? -7.157 -9.856 11.063 1.00 85.75 93 TRP A C 1
ATOM 716 O O . TRP A 1 93 ? -6.613 -9.160 10.205 1.00 85.75 93 TRP A O 1
ATOM 726 N N . ASN A 1 94 ? -6.631 -11.018 11.454 1.00 87.94 94 ASN A N 1
ATOM 727 C CA . ASN A 1 94 ? -5.356 -11.517 10.943 1.00 87.94 94 ASN A CA 1
ATOM 728 C C . ASN A 1 94 ? -5.444 -11.872 9.457 1.00 87.94 94 ASN A C 1
ATOM 730 O O . ASN A 1 94 ? -4.485 -11.645 8.716 1.00 87.94 94 ASN A O 1
ATOM 734 N N . ASP A 1 95 ? -6.600 -12.345 8.994 1.00 84.94 95 ASP A N 1
ATOM 735 C CA . ASP A 1 95 ? -6.844 -12.583 7.571 1.00 84.94 95 ASP A CA 1
ATOM 736 C C . ASP A 1 95 ? -6.762 -11.279 6.769 1.00 84.94 95 ASP A C 1
ATOM 738 O O . ASP A 1 95 ? -6.092 -11.219 5.733 1.00 84.94 95 ASP A O 1
ATOM 742 N N . ILE A 1 96 ? -7.341 -10.191 7.288 1.00 83.06 96 ILE A N 1
ATOM 743 C CA . ILE A 1 96 ? -7.242 -8.856 6.680 1.00 83.06 96 ILE A CA 1
ATOM 744 C C . ILE A 1 96 ? -5.780 -8.389 6.634 1.00 83.06 96 ILE A C 1
ATOM 746 O O . ILE A 1 96 ? -5.313 -7.914 5.594 1.00 83.06 96 ILE A O 1
ATOM 750 N N . VAL A 1 97 ? -5.027 -8.550 7.726 1.00 87.50 97 VAL A N 1
ATOM 751 C CA . VAL A 1 97 ? -3.596 -8.196 7.788 1.00 87.50 97 VAL A CA 1
ATOM 752 C C . VAL A 1 97 ? -2.766 -9.027 6.798 1.00 87.50 97 VAL A C 1
ATOM 754 O O . VAL A 1 97 ? -1.892 -8.496 6.103 1.00 87.50 97 VAL A O 1
ATOM 757 N N . SER A 1 98 ? -3.064 -10.319 6.666 1.00 88.19 98 SER A N 1
ATOM 758 C CA . SER A 1 98 ? -2.430 -11.222 5.700 1.00 88.19 98 SER A CA 1
ATOM 759 C C . SER A 1 98 ? -2.698 -10.783 4.259 1.00 88.19 98 SER A C 1
ATOM 761 O O . SER A 1 98 ? -1.764 -10.665 3.459 1.00 88.19 98 SER A O 1
ATOM 763 N N . ILE A 1 99 ? -3.950 -10.443 3.933 1.00 85.50 99 ILE A N 1
ATOM 764 C CA . ILE A 1 99 ? -4.337 -9.917 2.617 1.00 85.50 99 ILE A CA 1
ATOM 765 C C . ILE A 1 99 ? -3.596 -8.609 2.319 1.00 85.50 99 ILE A C 1
ATOM 767 O O . ILE A 1 99 ? -3.005 -8.473 1.245 1.00 85.50 99 ILE A O 1
ATOM 771 N N . ARG A 1 100 ? -3.537 -7.671 3.274 1.00 82.69 100 ARG A N 1
ATOM 772 C CA . ARG A 1 100 ? -2.764 -6.421 3.127 1.00 82.69 100 ARG A CA 1
ATOM 773 C C . ARG A 1 100 ? -1.292 -6.700 2.824 1.00 82.69 100 ARG A C 1
ATOM 775 O O . ARG A 1 100 ? -0.706 -6.079 1.937 1.00 82.69 100 ARG A O 1
ATOM 782 N N . THR A 1 101 ? -0.703 -7.665 3.523 1.00 88.19 101 THR A N 1
ATOM 783 C CA . THR A 1 101 ? 0.699 -8.057 3.339 1.00 88.19 101 THR A CA 1
ATOM 784 C C . THR A 1 101 ? 0.941 -8.652 1.952 1.00 88.19 101 THR A C 1
ATOM 786 O O . THR A 1 101 ? 1.923 -8.299 1.295 1.00 88.19 101 THR A O 1
ATOM 789 N N . LYS A 1 102 ? 0.034 -9.511 1.469 1.00 86.62 102 LYS A N 1
ATOM 790 C CA . LYS A 1 102 ? 0.078 -10.051 0.101 1.00 86.62 102 LYS A CA 1
ATOM 791 C C . LYS A 1 102 ? 0.004 -8.934 -0.940 1.00 86.62 102 LYS A C 1
ATOM 793 O O . LYS A 1 102 ? 0.873 -8.864 -1.802 1.00 86.62 102 LYS A O 1
ATOM 798 N N . ILE A 1 103 ? -0.938 -7.999 -0.797 1.00 83.75 103 ILE A N 1
ATOM 799 C CA . ILE A 1 103 ? -1.089 -6.856 -1.712 1.00 83.75 103 ILE A CA 1
ATOM 800 C C . ILE A 1 103 ? 0.189 -6.008 -1.766 1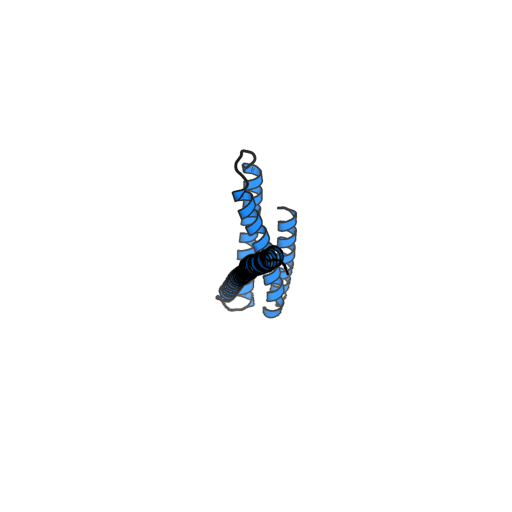.00 83.75 103 ILE A C 1
ATOM 802 O O . ILE A 1 103 ? 0.621 -5.619 -2.852 1.00 83.75 103 ILE A O 1
ATOM 806 N N . ARG A 1 104 ? 0.827 -5.733 -0.622 1.00 84.12 104 ARG A N 1
ATOM 807 C CA . ARG A 1 104 ? 2.105 -4.997 -0.572 1.00 84.12 104 ARG A CA 1
ATOM 808 C C . ARG A 1 104 ? 3.210 -5.712 -1.344 1.00 84.12 104 ARG A C 1
ATOM 810 O O . ARG A 1 104 ? 3.888 -5.092 -2.164 1.00 84.12 104 ARG A O 1
ATOM 817 N N . LYS A 1 105 ? 3.362 -7.020 -1.119 1.00 90.25 105 LYS A N 1
ATOM 818 C CA . LYS A 1 105 ? 4.341 -7.851 -1.836 1.00 90.25 105 LYS A CA 1
ATOM 819 C C . LYS A 1 105 ? 4.059 -7.874 -3.337 1.00 90.25 105 LYS A C 1
ATOM 821 O O . LYS A 1 105 ? 4.977 -7.690 -4.130 1.00 90.25 105 LYS A O 1
ATOM 826 N N . ASP A 1 106 ? 2.799 -8.011 -3.732 1.00 86.12 106 ASP A N 1
ATOM 827 C CA . ASP A 1 106 ? 2.404 -8.025 -5.140 1.00 86.12 106 ASP A CA 1
ATOM 828 C C . ASP A 1 106 ? 2.649 -6.681 -5.825 1.00 86.12 106 ASP A C 1
ATOM 830 O O . ASP A 1 106 ? 3.163 -6.653 -6.945 1.00 86.12 106 ASP A O 1
ATOM 834 N N . LYS A 1 107 ? 2.362 -5.556 -5.158 1.00 82.88 107 LYS A N 1
ATOM 835 C CA . LYS A 1 107 ? 2.714 -4.218 -5.660 1.00 82.88 107 LYS A CA 1
ATOM 836 C C . LYS A 1 107 ? 4.224 -4.106 -5.900 1.00 82.88 107 LYS A C 1
ATOM 838 O O . LYS A 1 107 ? 4.627 -3.729 -6.999 1.00 82.88 107 LYS A O 1
ATOM 843 N N . ALA A 1 108 ? 5.048 -4.493 -4.925 1.00 87.44 108 ALA A N 1
ATOM 844 C CA . ALA A 1 108 ? 6.506 -4.450 -5.048 1.00 87.44 108 ALA A CA 1
ATOM 845 C C . ALA A 1 108 ? 7.018 -5.347 -6.190 1.00 87.44 108 ALA A C 1
ATOM 847 O O . ALA A 1 108 ? 7.809 -4.914 -7.027 1.00 87.44 108 ALA A O 1
ATOM 848 N N . ASN A 1 109 ? 6.495 -6.571 -6.291 1.00 90.81 109 ASN A N 1
ATOM 849 C CA . ASN A 1 109 ? 6.834 -7.508 -7.360 1.00 90.81 109 ASN A CA 1
ATOM 850 C C . ASN A 1 109 ? 6.443 -6.974 -8.744 1.00 90.81 109 ASN A C 1
ATOM 852 O O . ASN A 1 109 ? 7.185 -7.153 -9.710 1.00 90.81 109 ASN A O 1
ATOM 856 N N . ARG A 1 110 ? 5.283 -6.316 -8.866 1.00 88.88 110 ARG A N 1
ATOM 857 C CA . ARG A 1 110 ? 4.839 -5.702 -10.125 1.00 88.88 110 ARG A CA 1
ATOM 858 C C . ARG A 1 110 ? 5.743 -4.548 -10.543 1.00 88.88 110 ARG A C 1
ATOM 860 O O . ARG A 1 110 ? 6.074 -4.477 -11.723 1.00 88.88 110 ARG A O 1
ATOM 867 N N . LEU A 1 111 ? 6.146 -3.689 -9.607 1.00 89.50 111 LEU A N 1
ATOM 868 C CA . LEU A 1 111 ? 7.080 -2.592 -9.876 1.00 89.50 111 LEU A CA 1
ATOM 869 C C . LEU A 1 111 ? 8.438 -3.132 -10.332 1.00 89.50 111 LEU A C 1
ATOM 871 O O . LEU A 1 111 ? 8.897 -2.773 -11.412 1.00 89.50 111 LEU A O 1
ATOM 875 N N . LYS A 1 112 ? 8.999 -4.104 -9.606 1.00 90.00 112 LYS A N 1
ATOM 876 C CA . LYS A 1 112 ? 10.257 -4.761 -9.985 1.00 90.00 112 LYS A CA 1
ATOM 877 C C . LYS A 1 112 ? 10.188 -5.384 -11.383 1.00 90.00 112 LYS A C 1
ATOM 879 O O . LYS A 1 112 ? 11.038 -5.122 -12.222 1.00 90.00 112 LYS A O 1
ATOM 884 N N . LYS A 1 113 ? 9.118 -6.129 -11.692 1.00 90.62 113 LYS A N 1
ATOM 885 C CA . LYS A 1 113 ? 8.908 -6.698 -13.037 1.00 90.62 113 LYS A CA 1
ATOM 886 C C . LYS A 1 113 ? 8.816 -5.623 -14.126 1.00 90.62 113 LYS A C 1
ATOM 888 O O . LYS A 1 113 ? 9.218 -5.873 -15.258 1.00 90.62 113 LYS A O 1
ATOM 893 N N . GLN A 1 114 ? 8.242 -4.456 -13.831 1.00 87.38 114 GLN A N 1
ATOM 894 C CA . GLN A 1 114 ? 8.190 -3.346 -14.785 1.00 87.38 114 GLN A CA 1
ATOM 895 C C . GLN A 1 114 ? 9.572 -2.732 -15.012 1.00 87.38 114 GLN A C 1
ATOM 897 O O . GLN A 1 114 ? 9.916 -2.456 -16.160 1.00 87.38 114 GLN A O 1
ATOM 902 N N . GLU A 1 115 ? 10.363 -2.556 -13.956 1.00 88.94 115 GLU A N 1
ATOM 903 C CA . GLU A 1 115 ? 11.749 -2.092 -14.048 1.00 88.94 115 GLU A CA 1
ATOM 904 C C . GLU A 1 115 ? 12.614 -3.073 -14.839 1.00 88.94 115 GLU A C 1
ATOM 906 O O . GLU A 1 115 ? 13.287 -2.662 -15.780 1.00 88.94 115 GLU A O 1
ATOM 911 N N . ASP A 1 116 ? 12.517 -4.371 -14.547 1.00 89.81 116 ASP A N 1
ATOM 912 C CA . ASP A 1 116 ? 13.253 -5.418 -15.260 1.00 89.81 116 ASP A CA 1
ATOM 913 C C . ASP A 1 116 ? 12.909 -5.429 -16.757 1.00 89.81 116 ASP A C 1
ATOM 915 O O . ASP A 1 116 ? 13.789 -5.575 -17.602 1.00 89.81 116 ASP A O 1
ATOM 919 N N . ARG A 1 117 ? 11.632 -5.224 -17.118 1.00 87.38 117 ARG A N 1
ATOM 920 C CA . ARG A 1 117 ? 11.234 -5.089 -18.530 1.00 87.38 117 ARG A CA 1
ATOM 921 C C . ARG A 1 117 ? 11.844 -3.855 -19.187 1.00 87.38 117 ARG A C 1
ATOM 923 O O . ARG A 1 117 ? 12.301 -3.953 -20.321 1.00 87.38 117 ARG A O 1
ATOM 930 N N . ARG A 1 118 ? 11.857 -2.709 -18.500 1.00 86.12 118 ARG A N 1
ATOM 931 C CA . ARG A 1 118 ? 12.470 -1.476 -19.022 1.00 86.12 118 ARG A CA 1
ATOM 932 C C . ARG A 1 118 ? 13.974 -1.652 -19.227 1.00 86.12 118 ARG A C 1
ATOM 934 O O . ARG A 1 118 ? 14.468 -1.280 -20.285 1.00 86.12 118 ARG A O 1
ATOM 941 N N . ARG A 1 119 ? 14.666 -2.277 -18.268 1.00 87.69 119 ARG A N 1
ATOM 942 C CA . ARG A 1 119 ? 16.101 -2.590 -18.357 1.00 87.69 119 ARG A CA 1
ATOM 943 C C . ARG A 1 119 ? 16.406 -3.494 -19.545 1.00 87.69 119 ARG A C 1
ATOM 945 O O . ARG A 1 119 ? 17.222 -3.125 -20.374 1.00 87.69 119 ARG A O 1
ATOM 952 N N . LYS A 1 120 ? 15.662 -4.593 -19.712 1.00 87.94 120 LYS A N 1
ATOM 953 C CA . LYS A 1 120 ? 15.829 -5.501 -20.862 1.00 87.94 120 LYS A CA 1
ATOM 954 C C . LYS A 1 120 ? 15.622 -4.807 -22.207 1.00 87.94 120 LYS A C 1
ATOM 956 O O . LYS A 1 120 ? 16.340 -5.084 -23.157 1.00 87.94 120 LYS A O 1
ATOM 961 N N . ILE A 1 121 ? 14.645 -3.904 -22.305 1.00 87.56 121 ILE A N 1
ATOM 962 C CA . ILE A 1 121 ? 14.425 -3.127 -23.534 1.00 87.56 121 ILE A CA 1
ATOM 963 C C . ILE A 1 121 ? 15.616 -2.197 -23.799 1.00 87.56 121 ILE A C 1
ATOM 965 O O . ILE A 1 121 ? 16.101 -2.147 -24.924 1.00 87.56 121 ILE A O 1
ATOM 969 N N . GLN A 1 122 ? 16.110 -1.494 -22.776 1.00 88.06 122 GLN A N 1
ATOM 970 C CA . GLN A 1 122 ? 17.279 -0.616 -22.901 1.00 88.06 122 GLN A CA 1
ATOM 971 C C . GLN A 1 122 ? 18.545 -1.392 -23.282 1.00 88.06 122 GLN A C 1
ATOM 973 O O . GLN A 1 122 ? 19.260 -0.970 -24.186 1.00 88.06 122 GLN A O 1
ATOM 978 N N . GLU A 1 123 ? 18.788 -2.539 -22.650 1.00 87.19 123 GLU A N 1
ATOM 979 C CA . GLU A 1 123 ? 19.901 -3.438 -22.968 1.00 87.19 123 GLU A CA 1
ATOM 980 C C . GLU A 1 123 ? 19.813 -3.935 -24.414 1.00 87.19 123 GLU A C 1
ATOM 982 O O . GLU A 1 123 ? 20.782 -3.826 -25.162 1.00 87.19 123 GLU A O 1
ATOM 987 N N . ASN A 1 124 ? 18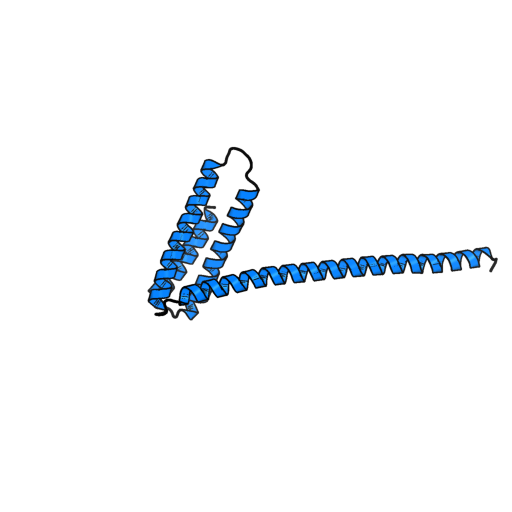.639 -4.396 -24.853 1.00 85.69 124 ASN A N 1
ATOM 988 C CA . ASN A 1 124 ? 18.441 -4.865 -26.224 1.00 85.69 124 ASN A CA 1
ATOM 989 C C . ASN A 1 124 ? 18.653 -3.750 -27.258 1.00 85.69 124 ASN A C 1
ATOM 991 O O . ASN A 1 124 ? 19.257 -3.994 -28.300 1.00 85.69 124 ASN A O 1
ATOM 995 N N . ILE A 1 125 ? 18.184 -2.529 -26.980 1.00 88.94 125 ILE A N 1
ATOM 996 C CA . ILE A 1 125 ? 18.406 -1.368 -27.855 1.00 88.94 125 ILE A CA 1
ATOM 997 C C . ILE A 1 125 ? 19.893 -1.005 -27.899 1.00 88.94 125 ILE A C 1
ATOM 999 O O . ILE A 1 125 ? 20.422 -0.758 -28.982 1.00 88.94 125 ILE A O 1
ATOM 1003 N N . ALA A 1 126 ? 20.582 -1.001 -26.756 1.00 88.19 126 ALA A N 1
ATOM 1004 C CA . ALA A 1 126 ? 22.010 -0.704 -26.691 1.00 88.19 126 ALA A CA 1
ATOM 1005 C C . ALA A 1 126 ? 22.834 -1.734 -27.481 1.00 88.19 126 ALA A C 1
ATOM 1007 O O . ALA A 1 126 ? 23.670 -1.356 -28.303 1.00 88.19 126 ALA A O 1
ATOM 1008 N N . ILE A 1 127 ? 22.543 -3.027 -27.301 1.00 89.19 127 ILE A N 1
ATOM 1009 C CA . ILE A 1 127 ? 23.195 -4.120 -28.034 1.00 89.19 127 ILE A CA 1
ATOM 1010 C C . ILE A 1 127 ? 22.889 -4.023 -29.534 1.00 89.19 127 ILE A C 1
ATOM 1012 O O . ILE A 1 127 ? 23.804 -4.096 -30.351 1.00 89.19 127 ILE A O 1
ATOM 1016 N N . GLY A 1 128 ? 21.625 -3.807 -29.912 1.00 87.25 128 GLY A N 1
ATOM 1017 C CA . GLY A 1 128 ? 21.226 -3.660 -31.313 1.00 87.25 128 GLY A CA 1
ATOM 1018 C C . GLY A 1 128 ? 21.903 -2.470 -31.998 1.00 87.25 128 GLY A C 1
ATOM 1019 O O . GLY A 1 128 ? 22.393 -2.602 -33.118 1.00 87.25 128 GLY A O 1
ATOM 1020 N N . THR A 1 129 ? 22.007 -1.336 -31.303 1.00 88.00 129 THR A N 1
ATOM 1021 C CA . THR A 1 129 ? 22.700 -0.139 -31.806 1.00 88.00 129 THR A CA 1
ATOM 1022 C C . THR A 1 129 ? 24.193 -0.405 -32.004 1.00 88.00 129 THR A C 1
ATOM 1024 O O . THR A 1 129 ? 24.748 -0.039 -33.037 1.00 88.00 129 THR A O 1
ATOM 1027 N N . LEU A 1 130 ? 24.842 -1.095 -31.060 1.00 90.25 130 LEU A N 1
ATOM 1028 C CA . LEU A 1 130 ? 26.258 -1.453 -31.169 1.00 90.25 130 LEU A CA 1
ATOM 1029 C C . LEU A 1 130 ? 26.522 -2.370 -32.373 1.00 90.25 130 LEU A C 1
ATOM 1031 O O . LEU A 1 130 ? 27.442 -2.115 -33.149 1.00 90.25 130 LEU A O 1
ATOM 1035 N N . ILE A 1 131 ? 25.693 -3.403 -32.564 1.00 90.00 131 ILE A N 1
ATOM 1036 C CA . ILE A 1 131 ? 25.797 -4.319 -33.710 1.00 90.00 131 ILE A CA 1
ATOM 1037 C C . ILE A 1 131 ? 25.582 -3.563 -35.025 1.00 90.00 131 ILE A C 1
ATOM 1039 O O . ILE A 1 131 ? 26.328 -3.777 -35.978 1.00 90.00 131 ILE A O 1
ATOM 1043 N N . PHE A 1 132 ? 24.605 -2.655 -35.078 1.00 89.75 132 PHE A N 1
ATOM 1044 C CA . PHE A 1 132 ? 24.325 -1.858 -36.271 1.00 89.75 132 PHE A CA 1
ATOM 1045 C C . PHE A 1 132 ? 25.501 -0.948 -36.653 1.00 89.75 132 PHE A C 1
ATOM 1047 O O . PHE A 1 132 ? 25.878 -0.898 -37.821 1.00 89.75 132 PHE A O 1
ATOM 1054 N N . ILE A 1 133 ? 26.126 -0.282 -35.676 1.00 89.62 133 ILE A N 1
ATOM 1055 C CA . ILE A 1 133 ? 27.315 0.556 -35.903 1.00 89.62 133 ILE A CA 1
ATOM 1056 C C . ILE A 1 133 ? 28.489 -0.290 -36.409 1.00 89.62 133 ILE A C 1
ATOM 1058 O O . ILE A 1 133 ? 29.158 0.099 -37.365 1.00 89.62 133 ILE A O 1
ATOM 1062 N N . LEU A 1 134 ? 28.733 -1.456 -35.804 1.00 87.81 134 LEU A N 1
ATOM 1063 C CA . LEU A 1 134 ? 29.814 -2.351 -36.226 1.00 87.81 134 LEU A CA 1
ATOM 1064 C C . LEU A 1 134 ? 29.587 -2.891 -37.643 1.00 87.81 134 LEU A C 1
ATOM 1066 O O . LEU A 1 134 ? 30.492 -2.829 -38.472 1.00 87.81 134 LEU A O 1
ATOM 1070 N N . ALA A 1 135 ? 28.377 -3.362 -37.949 1.00 85.75 135 ALA A N 1
ATOM 1071 C CA . ALA A 1 135 ? 28.027 -3.842 -39.284 1.00 85.75 135 ALA A CA 1
ATOM 1072 C C . ALA A 1 135 ? 28.117 -2.720 -40.333 1.00 85.75 135 ALA A C 1
ATOM 1074 O O . ALA A 1 135 ? 28.693 -2.919 -41.402 1.00 85.75 135 ALA A O 1
ATOM 1075 N N . GLY A 1 136 ? 27.618 -1.523 -40.008 1.00 85.88 136 GLY A N 1
ATOM 1076 C CA . GLY A 1 136 ? 27.718 -0.342 -40.864 1.00 85.88 136 GLY A CA 1
ATOM 1077 C C . GLY A 1 136 ? 29.164 0.091 -41.117 1.00 85.88 136 GLY A C 1
ATOM 1078 O O . GLY A 1 136 ? 29.498 0.453 -42.241 1.00 85.88 136 GLY A O 1
ATOM 1079 N N . SER A 1 137 ? 30.038 -0.009 -40.112 1.00 85.94 137 SER A N 1
ATOM 1080 C CA . SER A 1 137 ? 31.471 0.285 -40.245 1.00 85.94 137 SER A CA 1
ATOM 1081 C C . SER A 1 137 ? 32.170 -0.674 -41.214 1.00 85.94 137 SER A C 1
ATOM 1083 O O . SER A 1 137 ? 32.908 -0.234 -42.093 1.00 85.94 137 SER A O 1
ATOM 1085 N N . VAL A 1 138 ? 31.883 -1.977 -41.124 1.00 87.00 138 VAL A N 1
ATOM 1086 C CA . VAL A 1 138 ? 32.457 -2.983 -42.035 1.00 87.00 138 VAL A CA 1
ATOM 1087 C C . VAL A 1 138 ? 31.988 -2.755 -43.472 1.00 87.00 138 VAL A C 1
ATOM 1089 O O . VAL A 1 138 ? 32.809 -2.726 -44.386 1.00 87.00 138 VAL A O 1
ATOM 1092 N N . VAL A 1 139 ? 30.686 -2.540 -43.683 1.00 85.69 139 VAL A N 1
ATOM 1093 C CA . VAL A 1 139 ? 30.139 -2.260 -45.022 1.00 85.69 139 VAL A CA 1
ATOM 1094 C C . VAL A 1 139 ? 30.702 -0.951 -45.578 1.00 85.69 139 VAL A C 1
ATOM 1096 O O . VAL A 1 139 ? 31.130 -0.911 -46.730 1.00 85.69 139 VAL A O 1
ATOM 1099 N N . GLY A 1 140 ? 30.767 0.101 -44.759 1.00 84.94 140 GLY A N 1
ATOM 1100 C CA . GLY A 1 140 ? 31.348 1.387 -45.139 1.00 84.94 140 GLY A CA 1
ATOM 1101 C C . GLY A 1 140 ? 32.819 1.274 -45.541 1.00 84.94 140 GLY A C 1
ATOM 1102 O O . GLY A 1 140 ? 33.213 1.831 -46.562 1.00 84.94 140 GLY A O 1
ATOM 1103 N N . ALA A 1 141 ? 33.617 0.499 -44.801 1.00 83.12 141 ALA A N 1
ATOM 1104 C CA . ALA A 1 141 ? 35.020 0.252 -45.122 1.00 83.12 141 ALA A CA 1
ATOM 1105 C C . ALA A 1 141 ? 35.195 -0.513 -46.446 1.00 83.12 141 ALA A C 1
ATOM 1107 O O . ALA A 1 141 ? 36.070 -0.170 -47.239 1.00 83.12 141 ALA A O 1
ATOM 1108 N N . VAL A 1 142 ? 34.345 -1.511 -46.716 1.00 85.69 142 VAL A N 1
ATOM 1109 C CA . VAL A 1 142 ? 34.373 -2.278 -47.974 1.00 85.69 142 VAL A CA 1
ATOM 1110 C C . VAL A 1 142 ? 33.989 -1.401 -49.167 1.00 85.69 142 VAL A C 1
ATOM 1112 O O . VAL A 1 142 ? 34.692 -1.403 -50.174 1.00 85.69 142 VAL A O 1
ATOM 1115 N N . VAL A 1 143 ? 32.915 -0.614 -49.054 1.00 84.94 143 VAL A N 1
ATOM 1116 C CA . VAL A 1 143 ? 32.490 0.316 -50.115 1.00 84.94 143 VAL A CA 1
ATOM 1117 C C . VAL A 1 143 ? 33.568 1.367 -50.379 1.00 84.94 143 VAL A C 1
ATOM 1119 O O . VAL A 1 143 ? 33.899 1.632 -51.532 1.00 84.94 143 VAL A O 1
ATOM 1122 N N . PHE A 1 144 ? 34.168 1.925 -49.326 1.00 85.19 144 PHE A N 1
ATOM 1123 C CA . PHE A 1 144 ? 35.263 2.884 -49.452 1.00 85.19 144 PHE A CA 1
ATOM 1124 C C . PHE A 1 144 ? 36.492 2.276 -50.148 1.00 85.19 144 PHE A C 1
ATOM 1126 O O . PHE A 1 144 ? 37.062 2.905 -51.037 1.00 85.19 144 PHE A O 1
ATOM 1133 N N . ALA A 1 145 ? 36.869 1.041 -49.805 1.00 84.56 145 ALA A N 1
ATOM 1134 C CA . ALA A 1 145 ? 37.976 0.335 -50.450 1.00 84.56 145 ALA A CA 1
ATOM 1135 C C . ALA A 1 145 ? 37.712 0.048 -51.940 1.00 84.56 145 ALA A C 1
ATOM 1137 O O . ALA A 1 145 ? 38.625 0.187 -52.753 1.00 84.56 145 ALA A O 1
ATOM 1138 N N . LEU A 1 146 ? 36.473 -0.297 -52.309 1.00 84.31 146 LEU A N 1
ATOM 1139 C CA . LEU A 1 146 ? 36.075 -0.513 -53.706 1.00 84.31 146 LEU A CA 1
ATOM 1140 C C . LEU A 1 146 ? 36.153 0.772 -54.540 1.00 84.31 146 LEU A C 1
ATOM 1142 O O . LEU A 1 146 ? 36.648 0.732 -55.662 1.00 84.31 146 LEU A O 1
ATOM 1146 N N . ILE A 1 147 ? 35.738 1.912 -53.977 1.00 85.62 147 ILE A N 1
ATOM 1147 C CA . ILE A 1 147 ? 35.858 3.227 -54.631 1.00 85.62 147 ILE A CA 1
ATOM 1148 C C . ILE A 1 147 ? 37.336 3.599 -54.847 1.00 85.62 147 ILE A C 1
ATOM 1150 O O . ILE A 1 147 ? 37.698 4.168 -55.873 1.00 85.62 147 ILE A O 1
ATOM 1154 N N . LEU A 1 148 ? 38.212 3.258 -53.898 1.00 81.69 148 LEU A N 1
ATOM 1155 C CA . LEU A 1 148 ? 39.644 3.572 -53.964 1.00 81.69 148 LEU A CA 1
ATOM 1156 C C . LEU A 1 148 ? 40.407 2.670 -54.952 1.00 81.69 148 LEU A C 1
ATOM 1158 O O . LEU A 1 148 ? 41.386 3.109 -55.550 1.00 81.69 148 LEU A O 1
ATOM 1162 N N . MET A 1 149 ? 39.950 1.428 -55.156 1.00 81.12 149 MET A N 1
ATOM 1163 C CA . MET A 1 149 ? 40.516 0.486 -56.135 1.00 81.12 149 MET A CA 1
ATOM 1164 C C . MET A 1 149 ? 40.132 0.780 -57.596 1.00 81.12 149 MET A C 1
ATOM 1166 O O . MET A 1 149 ? 40.586 0.065 -58.487 1.00 81.12 149 MET A O 1
ATOM 1170 N N . GLY A 1 150 ? 39.384 1.855 -57.860 1.00 68.31 150 GLY A N 1
ATOM 1171 C CA . GLY A 1 150 ? 39.184 2.370 -59.214 1.00 68.31 150 GLY A CA 1
ATOM 1172 C C . GLY A 1 150 ? 38.201 1.556 -60.053 1.00 68.31 150 GLY A C 1
ATOM 1173 O O . GLY A 1 150 ? 38.520 1.203 -61.189 1.00 68.31 150 GLY A O 1
ATOM 1174 N N . PHE A 1 151 ? 37.020 1.278 -59.496 1.00 55.66 151 PHE A N 1
ATOM 1175 C CA . PHE A 1 151 ? 35.815 1.032 -60.294 1.00 55.66 151 PHE A CA 1
ATOM 1176 C C . PHE A 1 151 ? 35.054 2.343 -60.521 1.00 55.66 151 PHE A C 1
ATOM 1178 O O . PHE A 1 151 ? 35.056 3.184 -59.592 1.00 55.66 151 PHE A O 1
#

Foldseek 3Di:
DVVLLVVLVVLLVVLVVCLVVLNDVVVSLVSVVVSVVSVVVLVVVVVVVVVVDDDDPDDVVVVVSVVSVVVSVVSLVVSLVSCCVSVVDNCSSVVSVVVVVVVVVVVVVVVVVVVVVVVVVVVVVVVVVVVVVVVCVVVVVVVVVVVVVPD

Secondary structure (DSSP, 8-state):
-HHHHHHHHHHHHHHHHHHHTT--HHHHHHHHHHHHHHHHHHHHHHHHHHHH--SS-HHHHHHHHHHHHHHHHHHHHHHHHHHHHHHS-TTHHHHHHHHHHHHHHHHHHHHHHHHHHHHHHHHHHHHHHHHHHHHHHHHHHHHHHHHHTT-

Radius of gyration: 28.36 Å; chains: 1; bounding box: 66×38×78 Å